Protein 1WY3 (pdb70)

Radius of gyration: 8.98 Å; Cα contacts (8 Å, |Δi|>4): 20; chains: 1; bounding box: 18×17×17 Å

Secondary structure (DSSP, 8-state):
--HHHHHHHHSS-HHHHHHS----HHHHHHHT--

Nearest PDB structures (foldseek):
  2f4k-assembly1_A  TM=1.029E+00  e=3.400E-05  unclassified
  1yrf-assembly1_A  TM=9.740E-01  e=5.784E-05  unclassified
  5i1n-assembly1_E  TM=4.117E-01  e=4.970E-05  synthetic construct
  3tjw-assembly1_A  TM=3.878E-01  e=1.805E-04  Gallus gallus
  5i1o-assembly1_G  TM=3.745E-01  e=4.842E-04  synthetic construct

Foldseek 3Di:
DPQVVVCVQQVDGPVVCVPDDPVVVVSCVVSVHD

Sequence (34 aa):
LSDEDFKAVFGMTRSAFANLPLWQQHLKKEKGLF

InterPro domains:
  IPR003128 Villin headpiece [PF02209] (791-826)
  IPR003128 Villin headpiece [PS51089] (760-826)
  IPR003128 Villin headpiece [SM00153] (791-826)
  IPR007122 Villin/Gelsolin [PR00597] (328-349)
  IPR007122 Villin/Gelsolin [PR00597] (417-433)
  IPR007122 Villin/Gelsolin [PR00597] (442-460)
  IPR007122 Villin/Gelsolin [PR00597] (475-495)
  IPR007122 Villin/Gelsolin [PR00597] (528-548)
  IPR007122 Villin/Gelsolin [PR00597] (587-606)
  IPR007122 Villin/Gelsolin [PR00597] (641-663)
  IPR007122 Villin/Gelsolin [PR00597] (670-689)
  IPR007122 Villin/Gelsolin [PTHR11977] (15-814)
  IPR007122 Villin/Gelsolin [SM00262] (17-114)
  IPR007122 Villin/Gelsolin [SM00262] (135-229)
  IPR007122 Villin/Gelsolin [SM00262] (251-349)
  IPR007122 Villin/Gelsolin [SM00262] (398-495)
  IPR007122 Villin/Gelsolin [SM00262] (515-601)
  IPR007122 Villin/Gelsolin [SM00262] (620-714)
  IPR007123 Gelsolin-like domai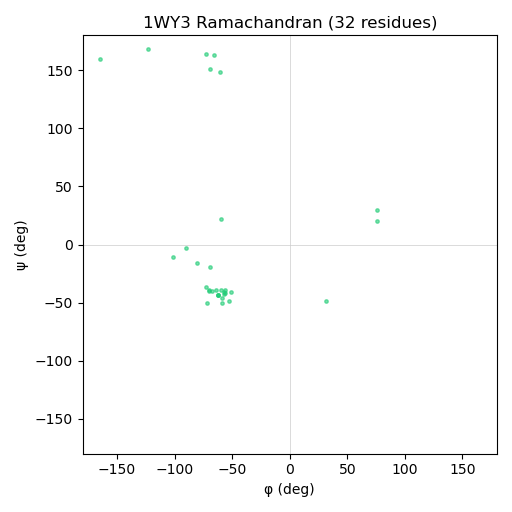n [PF00626] (27-108)
  IPR007123 Gelsolin-like domain [PF00626] (147-218)

Organism: Gallus gallus (NCBI:txid9031)

Structure (mmCIF, N/CA/C/O backbone):
data_1WY3
#
_entry.id   1WY3
#
_cell.length_a   19.689
_cell.length_b   40.022
_cell.length_c   75.148
_cell.angle_alpha   90.00
_cell.angle_beta   90.00
_cell.angle_gamma   90.00
#
_symmetry.space_group_name_H-M   'C 2 2 21'
#
loop_
_entity.id
_entity.type
_entity.pdbx_description
1 polymer Villin
2 water water
#
loop_
_atom_site.group_PDB
_atom_site.id
_atom_site.type_symbol
_atom_site.label_atom_id
_atom_site.label_alt_id
_atom_site.label_comp_id
_atom_site.label_asym_id
_atom_site.label_entity_id
_atom_site.label_seq_id
_atom_site.pdbx_PDB_ins_code
_atom_site.Cartn_x
_atom_site.Cartn_y
_atom_site.Cartn_z
_atom_site.occupancy
_atom_site.B_iso_or_equiv
_atom_site.auth_seq_id
_atom_site.auth_comp_id
_atom_site.auth_asym_id
_atom_site.auth_atom_id
_atom_site.pdbx_PDB_model_num
ATOM 1 N N . LEU A 1 1 ? 13.740 -0.239 56.776 1.00 34.77 42 LEU A N 1
ATOM 2 C CA . LEU A 1 1 ? 14.289 -1.422 57.394 1.00 26.35 42 LEU A CA 1
ATOM 3 C C . LEU A 1 1 ? 13.590 -2.703 56.942 1.00 22.34 42 LEU A C 1
ATOM 4 O O . LEU A 1 1 ? 12.363 -2.676 56.799 1.00 23.38 42 LEU A O 1
ATOM 22 N N . SER A 1 2 ? 14.322 -3.805 56.722 1.00 20.45 43 SER A N 1
ATOM 23 C CA . SER A 1 2 ? 13.664 -5.069 56.537 1.00 18.86 43 SER A CA 1
ATOM 24 C C . SER A 1 2 ? 12.964 -5.491 57.823 1.00 15.51 43 SER A C 1
ATOM 25 O O . SER A 1 2 ? 13.274 -4.953 58.921 1.00 16.41 43 SER A O 1
ATOM 33 N N . ASP A 1 3 ? 12.030 -6.439 57.730 1.00 16.57 44 ASP A N 1
ATOM 34 C CA . ASP A 1 3 ? 11.423 -6.977 58.947 1.00 14.85 44 ASP A CA 1
ATOM 35 C C . ASP A 1 3 ? 12.467 -7.537 59.921 1.00 13.60 44 ASP A C 1
ATOM 36 O O . ASP A 1 3 ? 12.337 -7.312 61.126 1.00 14.08 44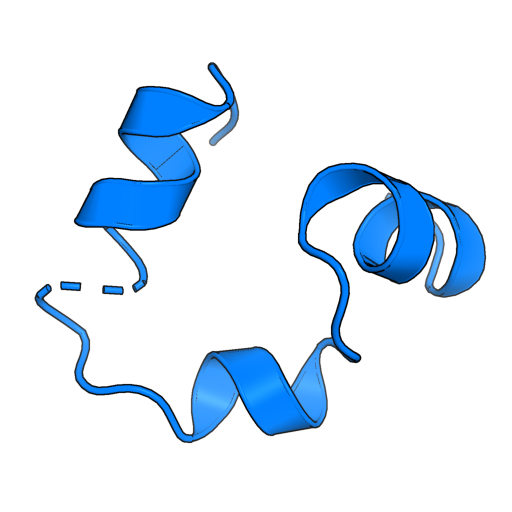 ASP A O 1
ATOM 45 N N . GLU A 1 4 ? 13.478 -8.244 59.454 1.00 14.98 45 GLU A N 1
ATOM 46 C CA . GLU A 1 4 ? 14.487 -8.750 60.349 1.00 1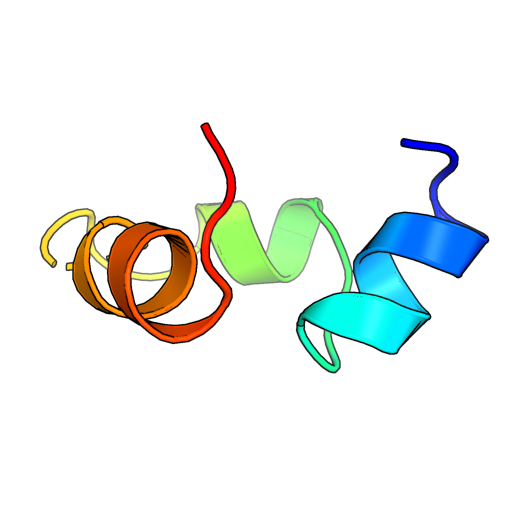5.64 45 GLU A CA 1
ATOM 47 C C . GLU A 1 4 ? 15.317 -7.629 60.969 1.00 14.63 45 GLU A C 1
ATOM 48 O O . GLU A 1 4 ? 15.643 -7.693 62.160 1.00 15.06 45 GLU A O 1
ATOM 60 N N . ASP A 1 5 ? 15.672 -6.594 60.197 1.00 14.71 46 ASP A N 1
ATOM 61 C CA . ASP A 1 5 ? 16.389 -5.456 60.766 1.00 15.47 46 ASP A CA 1
ATOM 62 C C . ASP A 1 5 ? 15.543 -4.713 61.805 1.00 13.42 46 ASP A C 1
ATOM 63 O O . ASP A 1 5 ? 16.073 -4.288 62.816 1.00 14.74 46 ASP A O 1
ATOM 72 N N . PHE A 1 6 ? 14.263 -4.566 61.542 1.00 13.16 47 PHE A N 1
ATOM 73 C CA . PHE A 1 6 ? 13.318 -3.939 62.471 1.00 12.16 47 PHE A CA 1
ATOM 74 C C . PHE A 1 6 ? 13.312 -4.724 63.794 1.00 11.12 47 PHE A C 1
ATOM 75 O O . PHE A 1 6 ? 13.445 -4.116 64.862 1.00 11.26 47 PHE A O 1
ATOM 92 N N . LYS A 1 7 ? 13.161 -6.041 63.716 1.00 11.73 48 LYS A N 1
ATOM 93 C CA . LYS A 1 7 ? 13.194 -6.883 64.894 1.00 11.62 48 LYS A CA 1
ATOM 94 C C . LYS A 1 7 ? 14.529 -6.765 65.625 1.00 10.94 48 LYS A C 1
ATOM 95 O O . LYS A 1 7 ? 14.551 -6.759 66.847 1.00 12.03 48 LYS A O 1
ATOM 114 N N . ALA A 1 8 ? 15.644 -6.675 64.914 1.00 12.00 49 ALA A N 1
ATOM 115 C CA . ALA A 1 8 ? 16.931 -6.482 65.543 1.00 13.39 49 ALA A CA 1
ATOM 116 C C . ALA A 1 8 ? 17.061 -5.176 66.328 1.00 11.64 49 ALA A C 1
ATOM 117 O O . ALA A 1 8 ? 17.588 -5.110 67.449 1.00 12.36 49 ALA A O 1
ATOM 124 N N . VAL A 1 9 ? 16.565 -4.095 65.748 1.00 10.80 50 VAL A N 1
ATOM 125 C CA . VAL A 1 9 ? 16.678 -2.765 66.350 1.00 11.16 50 VAL A CA 1
ATOM 126 C C . VAL A 1 9 ? 15.754 -2.661 67.575 1.00 9.64 50 VAL A C 1
ATOM 127 O O . VAL A 1 9 ? 16.195 -2.235 68.640 1.00 10.94 50 VAL A O 1
ATOM 140 N N . PHE A 1 10 ? 14.485 -3.048 67.393 1.00 9.67 51 PHE A N 1
ATOM 141 C CA . PHE A 1 10 ? 13.448 -2.762 68.396 1.00 10.02 51 PHE A CA 1
ATOM 142 C C . PHE A 1 10 ? 13.129 -3.986 69.249 1.00 9.79 51 PHE A C 1
ATOM 143 O O . PHE A 1 10 ? 12.420 -3.832 70.257 1.00 11.73 51 PHE A O 1
ATOM 160 N N . GLY A 1 11 ? 13.598 -5.179 68.906 1.00 9.36 52 GLY A N 1
ATOM 161 C CA . GLY A 1 11 ? 13.288 -6.307 69.744 1.00 10.34 52 GLY A CA 1
ATOM 162 C C . GLY A 1 11 ? 11.897 -6.820 69.609 1.00 9.20 52 GLY A C 1
ATOM 163 O O . GLY A 1 11 ? 11.433 -7.504 70.519 1.00 10.66 52 GLY A O 1
ATOM 167 N N . MET A 1 12 ? 11.207 -6.524 68.535 1.00 8.54 53 MET A N 1
ATOM 168 C CA . MET A 1 12 ? 9.810 -6.851 68.363 1.00 8.99 53 MET A CA 1
ATOM 169 C C . MET A 1 12 ? 9.462 -6.706 66.896 1.00 9.54 53 MET A C 1
ATOM 170 O O . MET A 1 12 ? 10.182 -6.019 66.161 1.00 9.67 53 MET A O 1
ATOM 184 N N . THR A 1 13 ? 8.387 -7.332 66.451 1.00 11.51 54 THR A N 1
ATOM 185 C CA . THR A 1 13 ? 7.946 -7.130 65.074 1.00 12.74 54 THR A CA 1
ATOM 186 C C . THR A 1 13 ? 7.315 -5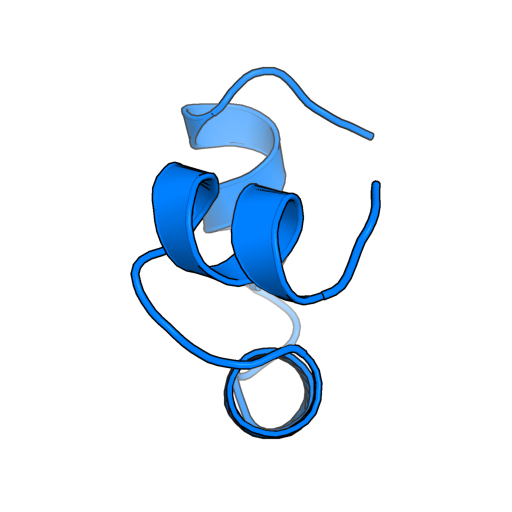.766 64.846 1.00 10.64 54 THR A C 1
ATOM 187 O O . THR A 1 13 ? 6.928 -5.073 65.802 1.00 9.34 54 THR A O 1
ATOM 198 N N . ARG A 1 14 ? 7.200 -5.389 63.561 1.00 11.88 55 ARG A N 1
ATOM 199 C CA . ARG A 1 14 ? 6.512 -4.146 63.203 1.00 11.58 55 ARG A CA 1
ATOM 200 C C . ARG A 1 14 ? 5.087 -4.132 63.751 1.00 10.95 55 ARG A C 1
ATOM 201 O O . ARG A 1 14 ? 4.589 -3.099 64.201 1.00 11.08 55 ARG A O 1
ATOM 240 N N . SER A 1 15 ? 4.406 -5.294 63.706 1.00 12.65 56 SER A N 1
ATOM 241 C CA . SER A 1 15 ? 3.006 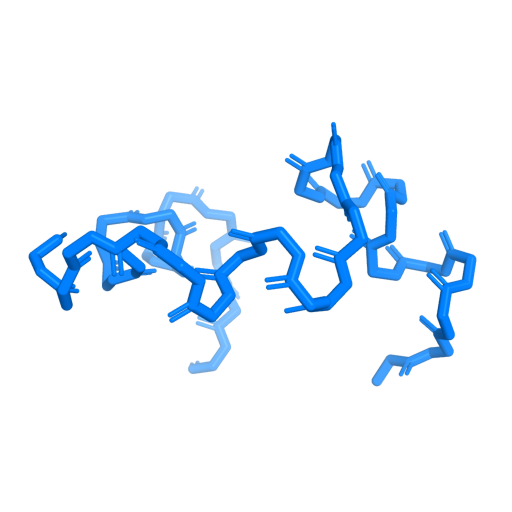-5.315 64.143 1.00 14.03 56 SER A CA 1
ATOM 242 C C . SER A 1 15 ? 2.943 -5.185 65.650 1.00 11.94 56 SER A C 1
ATOM 243 O O . SER A 1 15 ? 2.026 -4.537 66.189 1.00 13.72 56 SER A O 1
ATOM 251 N N . ALA A 1 16 ? 3.893 -5.779 66.407 1.00 11.10 57 ALA A N 1
ATOM 252 C CA . ALA A 1 16 ? 3.924 -5.550 67.830 1.00 10.56 57 ALA A CA 1
ATOM 253 C C . ALA A 1 16 ? 4.165 -4.083 68.179 1.00 9.38 57 ALA A C 1
ATOM 254 O O . ALA A 1 16 ? 3.536 -3.510 69.061 1.00 10.56 57 ALA A O 1
ATOM 261 N N . PHE A 1 17 ? 5.103 -3.481 67.454 1.00 8.35 58 PHE A N 1
ATOM 262 C CA . PHE A 1 17 ? 5.400 -2.069 67.651 1.00 7.65 58 PHE A CA 1
ATOM 263 C C . PHE A 1 17 ? 4.140 -1.205 67.451 1.00 7.89 58 PHE A C 1
ATOM 264 O O . PHE A 1 17 ? 3.885 -0.253 68.205 1.00 8.62 58 PHE A O 1
ATOM 281 N N . ALA A 1 18 ? 3.345 -1.545 66.436 1.00 8.30 59 ALA A N 1
ATOM 282 C CA . ALA A 1 18 ? 2.148 -0.760 66.117 1.00 9.20 59 ALA A CA 1
ATOM 283 C C . ALA A 1 18 ? 1.069 -0.895 67.191 1.00 8.73 59 ALA A C 1
ATOM 284 O O . ALA A 1 18 ? 0.158 -0.056 67.271 1.00 9.92 59 ALA A O 1
ATOM 291 N N . ASN A 1 19 ? 1.131 -1.937 68.037 1.00 8.04 60 ASN A N 1
ATOM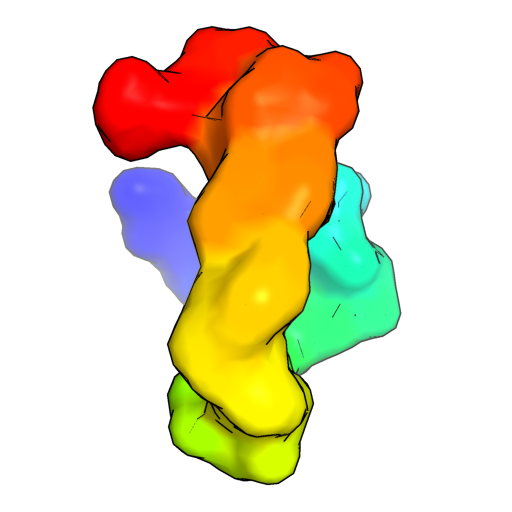 292 C CA . ASN A 1 19 ? 0.245 -2.088 69.160 1.00 8.36 60 ASN A CA 1
ATOM 293 C C . ASN A 1 19 ? 0.647 -1.260 70.352 1.00 7.96 60 ASN A C 1
ATOM 294 O O . ASN A 1 19 ? -0.173 -1.074 71.258 1.00 9.59 60 ASN A O 1
ATOM 305 N N . LEU A 1 20 ? 1.869 -0.763 70.394 1.00 8.10 61 LEU A N 1
ATOM 306 C CA . LEU A 1 20 ? 2.270 0.097 71.483 1.00 8.72 61 LEU A CA 1
ATOM 307 C C . LEU A 1 20 ? 1.574 1.443 71.422 1.00 8.85 61 LEU A C 1
ATOM 308 O O . LEU A 1 20 ? 1.242 1.909 70.344 1.00 10.04 61 LEU A O 1
ATOM 324 N N . PRO A 1 21 ? 1.369 2.083 72.558 1.00 9.88 62 PRO A N 1
ATOM 325 C CA . PRO A 1 21 ? 0.845 3.447 72.510 1.00 11.40 62 PRO A CA 1
ATOM 326 C C . PRO A 1 21 ? 1.843 4.317 71.741 1.00 10.97 62 PRO A C 1
ATOM 327 O O . PRO A 1 21 ? 3.068 4.086 71.773 1.00 9.70 62 PRO A O 1
ATOM 338 N N . LEU A 1 22 ? 1.305 5.335 71.045 1.00 11.41 63 LEU A N 1
ATOM 339 C CA . LEU A 1 22 ? 2.110 6.260 70.279 1.00 10.63 63 LEU A CA 1
ATOM 340 C C . LEU A 1 22 ? 3.253 6.821 71.143 1.00 8.73 63 LEU A C 1
ATOM 341 O O . LEU A 1 22 ? 4.368 6.944 70.646 1.00 10.15 63 LEU A O 1
ATOM 357 N N . TRP A 1 23 ? 3.011 7.155 72.414 1.00 10.25 64 TRP A N 1
ATOM 358 C CA . TRP A 1 23 ? 4.052 7.788 73.230 1.00 9.36 64 TRP A CA 1
ATOM 359 C C . TRP A 1 23 ? 5.262 6.844 73.318 1.00 8.81 64 TRP A C 1
ATOM 360 O O . TRP A 1 23 ? 6.422 7.274 73.327 1.00 9.33 64 TRP A O 1
ATOM 397 N N . GLN A 1 25 ? 5.978 4.304 71.054 1.00 8.34 66 GLN A N 1
ATOM 398 C CA . GLN A 1 25 ? 6.542 4.220 69.716 1.00 8.45 66 GLN A CA 1
ATOM 399 C C . GLN A 1 25 ? 7.563 5.346 69.498 1.00 8.75 66 GLN A C 1
ATOM 400 O O . GLN A 1 25 ? 8.693 5.155 69.022 1.00 9.26 66 GLN A O 1
ATOM 414 N N . GLN A 1 26 ? 7.160 6.580 69.852 1.00 9.28 67 GLN A N 1
ATOM 415 C CA . GLN A 1 26 ? 8.040 7.737 69.668 1.00 9.65 67 GLN A CA 1
ATOM 416 C C . GLN A 1 26 ? 9.216 7.679 70.650 1.00 8.93 67 GLN A C 1
ATOM 417 O O . GLN A 1 26 ? 10.338 8.053 70.219 1.00 10.55 67 GLN A O 1
ATOM 442 N N . HIS A 1 27 ? 9.014 7.262 71.863 1.00 9.69 68 HIS A N 1
ATOM 443 C CA . HIS A 1 27 ? 10.099 7.052 72.834 1.00 9.54 68 HIS A CA 1
ATOM 444 C C . HIS A 1 27 ? 11.173 6.136 72.186 1.00 9.17 68 HIS A C 1
ATOM 445 O O . HIS A 1 27 ? 12.377 6.431 72.228 1.00 10.94 68 HIS A O 1
ATOM 459 N N . LEU A 1 28 ? 10.746 5.015 71.590 1.00 9.14 69 LEU A N 1
ATOM 460 C CA . LEU A 1 28 ? 11.683 4.036 71.060 1.00 8.82 69 LEU A CA 1
ATOM 461 C C . LEU A 1 28 ? 12.392 4.537 69.838 1.00 9.25 69 LEU A C 1
ATOM 462 O O . LEU A 1 28 ? 13.604 4.304 69.670 1.00 9.96 69 LEU A O 1
ATOM 478 N N . LYS A 1 29 ? 11.677 5.238 68.940 1.00 9.73 70 LYS A N 1
ATOM 479 C CA . LYS A 1 29 ? 12.357 5.814 67.792 1.00 10.31 70 LYS A CA 1
ATOM 480 C C . LYS A 1 29 ? 13.457 6.785 68.222 1.00 10.28 70 LYS A C 1
ATOM 481 O O . LYS A 1 29 ? 14.574 6.712 67.699 1.00 11.23 70 LYS A O 1
ATOM 500 N N . LYS A 1 30 ? 13.151 7.675 69.169 1.00 10.84 71 LYS A N 1
ATOM 501 C CA . LYS A 1 30 ? 14.204 8.602 69.596 1.00 12.42 71 LYS A CA 1
ATOM 502 C C . LYS A 1 30 ? 15.357 7.856 70.198 1.00 12.19 71 LYS A C 1
ATOM 503 O O . LYS A 1 30 ? 16.526 8.158 69.911 1.00 15.79 71 LYS A O 1
ATOM 522 N N . GLU A 1 31 ? 15.048 6.873 71.041 1.00 12.42 72 GLU A N 1
ATOM 523 C CA . GLU A 1 31 ? 16.026 6.097 71.799 1.00 12.75 72 GLU A CA 1
ATOM 524 C C . GLU A 1 31 ? 17.016 5.435 70.860 1.00 11.66 72 GLU A C 1
ATOM 525 O O . GLU A 1 31 ? 18.246 5.435 71.152 1.00 13.42 72 GLU A O 1
ATOM 537 N N . LYS A 1 32 ? 16.532 4.872 69.750 1.00 10.49 73 LYS A N 1
ATOM 538 C CA . LYS A 1 32 ? 17.368 4.132 68.846 1.00 10.54 73 LYS A CA 1
ATOM 539 C C . LYS A 1 32 ? 17.959 5.046 67.779 1.00 10.79 73 LYS A C 1
ATOM 540 O O . LYS A 1 32 ?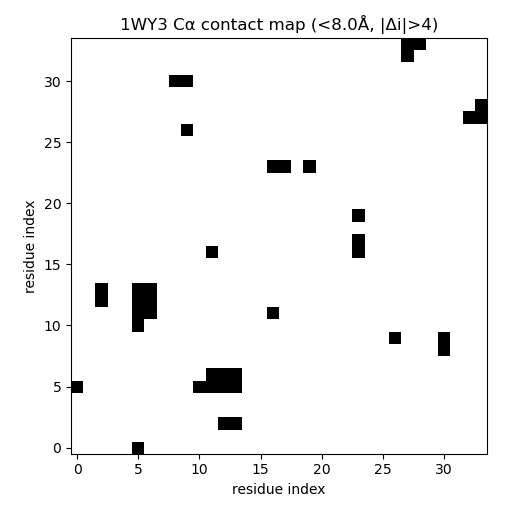 18.740 4.584 66.963 1.00 12.57 73 LYS A O 1
ATOM 559 N N . GLY A 1 33 ? 17.621 6.336 67.738 1.00 12.51 74 GLY A N 1
ATOM 560 C CA . GLY A 1 33 ? 18.188 7.218 66.739 1.00 12.95 74 GLY A CA 1
ATOM 561 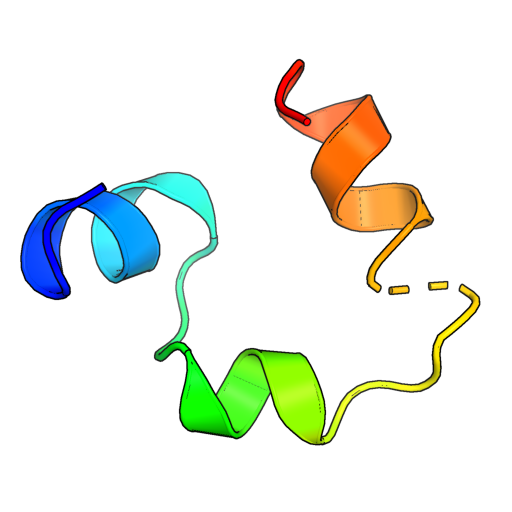C C . GLY A 1 33 ? 17.627 7.060 65.349 1.00 12.45 74 GLY A C 1
ATOM 562 O O . GLY A 1 33 ? 18.337 7.315 64.359 1.00 14.13 74 GLY A O 1
ATOM 566 N N . LEU A 1 34 ? 16.376 6.656 65.207 1.00 12.85 75 LEU A N 1
ATOM 567 C CA . LEU A 1 34 ? 15.775 6.417 63.908 1.00 13.29 75 LEU A CA 1
ATOM 568 C C . LEU A 1 34 ? 14.526 7.288 63.771 1.00 12.65 75 LEU A C 1
ATOM 569 O O . LEU A 1 34 ? 14.029 7.886 64.738 1.00 13.68 75 LEU A O 1
ATOM 585 N N . PHE A 1 35 ? 14.079 7.311 62.547 1.00 17.04 76 PHE A N 1
ATOM 586 C CA . PHE A 1 35 ? 12.940 8.080 62.094 1.00 17.46 76 PHE A CA 1
ATOM 587 C C . PHE A 1 35 ? 13.167 9.521 62.459 1.00 19.25 76 PHE A C 1
ATOM 588 O O . PHE A 1 35 ? 14.315 10.003 62.524 1.00 29.05 76 PHE A O 1
#

Solvent-accessible surface area: 2705 Å² total

B-factor: mean 17.53, std 8.57, range [7.65, 54.86]